Protein AF-A0A2P5F4R0-F1 (afdb_monomer_lite)

Radius of gyration: 30.34 Å; chains: 1; bounding box: 45×79×78 Å

Foldseek 3Di:
DDAEEEEDEWAQAPVTVVVVLVVQVVSVVVVHAYEYEAAPVVCVVCVVPRDPDPVRYHYDHDDDDDDPPADDPPRGPVSGDDDPDPPPPPPPPPPPDPPPDDPDDDDDDDDDD

Secondary structure (DSSP, 8-state):
-PPPEEEE---SSHHHHHHHHHHHHHHHHTT-EEEEEEEHHHHHHHHTTS-S-TTTEEEEEEPPPP-TTSPTT--SGGGSPPP-------------PPPPPPP---PPPPPP-

Organism: Trema orientale (NCBI:txid63057)

Sequence (113 aa):
MAKIHVAMFPWFAIGHITPYIHLANELTARGHKVTLLLPNKTQLHFQQHLRHYPNLLTFHPITVPRVDGLPLGAETASDVPLPPTRPARRRHRPNTRPSPRLPLRIQTPTPFL

pLDDT: mean 80.99, std 16.74, range [41.78, 97.12]

Structure (mmCIF, N/CA/C/O backbone):
data_AF-A0A2P5F4R0-F1
#
_entry.id   AF-A0A2P5F4R0-F1
#
loop_
_atom_site.group_PDB
_atom_site.id
_atom_site.type_symbol
_atom_site.label_atom_id
_atom_site.label_alt_id
_atom_site.label_comp_id
_atom_site.label_asym_id
_atom_site.label_entity_id
_atom_site.label_seq_id
_atom_site.pdbx_PDB_ins_code
_atom_site.Cartn_x
_atom_site.Cartn_y
_atom_site.Cartn_z
_atom_site.occupancy
_atom_site.B_iso_or_equiv
_atom_site.auth_seq_id
_atom_site.auth_comp_id
_atom_site.auth_asym_id
_atom_site.auth_atom_id
_atom_site.pdbx_PDB_model_num
ATOM 1 N N . MET A 1 1 ? -23.137 0.679 15.705 1.00 67.00 1 MET A N 1
ATOM 2 C CA . MET A 1 1 ? -22.884 0.323 14.289 1.00 67.00 1 MET A CA 1
ATOM 3 C C . MET A 1 1 ? -22.010 -0.920 14.231 1.00 67.00 1 MET A C 1
ATOM 5 O O . MET A 1 1 ? -21.153 -1.071 15.096 1.00 67.00 1 MET A O 1
ATOM 9 N N . ALA A 1 2 ? -22.229 -1.804 13.256 1.00 83.06 2 ALA A N 1
ATOM 10 C CA . ALA A 1 2 ? -21.396 -2.990 13.061 1.00 83.06 2 ALA A CA 1
ATOM 11 C C . ALA A 1 2 ? -19.998 -2.595 12.551 1.00 83.06 2 ALA A C 1
ATOM 13 O O . ALA A 1 2 ? -19.868 -1.736 11.677 1.00 83.06 2 ALA A O 1
ATOM 14 N N . LYS A 1 3 ? -18.947 -3.213 13.100 1.00 91.12 3 LYS A N 1
ATOM 15 C CA . LYS A 1 3 ? -17.570 -3.027 12.627 1.00 91.12 3 LYS A CA 1
ATOM 16 C C . LYS A 1 3 ? -17.278 -4.065 11.551 1.00 91.12 3 LYS A C 1
ATOM 18 O O . LYS A 1 3 ? -17.309 -5.258 11.833 1.00 91.12 3 LYS A O 1
ATOM 23 N N . ILE A 1 4 ? -16.994 -3.602 10.339 1.00 95.69 4 ILE A N 1
ATOM 24 C CA . ILE A 1 4 ? -16.607 -4.455 9.215 1.00 95.69 4 ILE A CA 1
ATOM 25 C C . ILE A 1 4 ? -15.092 -4.439 9.014 1.00 95.69 4 ILE A C 1
ATOM 27 O O . ILE A 1 4 ? -14.412 -3.469 9.369 1.00 95.69 4 ILE A O 1
ATOM 31 N N . HIS A 1 5 ? -14.579 -5.521 8.431 1.00 96.56 5 HIS A N 1
ATOM 32 C CA . HIS A 1 5 ? -13.204 -5.615 7.958 1.00 96.56 5 HIS A CA 1
ATOM 33 C C . HIS A 1 5 ? -13.217 -5.679 6.431 1.00 96.56 5 HIS A C 1
ATOM 35 O O . HIS A 1 5 ? -13.788 -6.597 5.852 1.00 96.56 5 HIS A O 1
ATOM 41 N N . VAL A 1 6 ? -12.623 -4.673 5.790 1.00 96.81 6 VAL A N 1
ATOM 42 C CA . VAL A 1 6 ? -12.597 -4.521 4.332 1.00 96.81 6 VAL A CA 1
ATOM 43 C C . VAL A 1 6 ? -11.192 -4.801 3.810 1.00 96.81 6 VAL A C 1
ATOM 45 O O . VAL A 1 6 ? -10.229 -4.179 4.258 1.00 96.81 6 VAL A O 1
ATOM 48 N N . ALA A 1 7 ? -11.072 -5.706 2.842 1.00 97.12 7 ALA A N 1
ATOM 49 C CA . ALA A 1 7 ? -9.859 -5.872 2.049 1.00 97.12 7 ALA A CA 1
ATOM 50 C C . ALA A 1 7 ? -9.993 -5.084 0.741 1.00 97.12 7 ALA A C 1
ATOM 52 O O . ALA A 1 7 ? -11.028 -5.136 0.080 1.00 97.12 7 ALA A O 1
ATOM 53 N N . MET A 1 8 ? -8.954 -4.342 0.377 1.00 97.00 8 MET A N 1
ATOM 54 C CA . MET A 1 8 ? -8.929 -3.479 -0.798 1.00 97.00 8 MET A CA 1
ATOM 55 C C . MET A 1 8 ? -7.740 -3.826 -1.689 1.00 97.00 8 MET A C 1
ATOM 57 O O . MET A 1 8 ? -6.611 -3.900 -1.207 1.00 97.00 8 MET A O 1
ATOM 61 N N . PHE A 1 9 ? -7.996 -3.983 -2.987 1.00 95.56 9 PHE A N 1
ATOM 62 C CA . PHE A 1 9 ? -6.997 -4.336 -3.997 1.00 95.56 9 PHE A CA 1
ATOM 63 C C . PHE A 1 9 ? -7.025 -3.313 -5.146 1.00 95.56 9 PHE A C 1
ATOM 65 O O . PHE A 1 9 ? -7.778 -3.488 -6.106 1.00 95.56 9 PHE A O 1
ATOM 72 N N . PRO A 1 10 ? -6.285 -2.196 -5.033 1.00 94.38 10 PRO A N 1
ATOM 73 C CA . PRO A 1 10 ? -6.217 -1.201 -6.095 1.00 94.38 10 PRO A CA 1
ATOM 74 C C . PRO A 1 10 ? -5.322 -1.667 -7.248 1.00 94.38 10 PRO A C 1
ATOM 76 O O . PRO A 1 10 ? -4.420 -2.485 -7.074 1.00 94.38 10 PRO A O 1
ATOM 79 N N . TRP A 1 11 ? -5.498 -1.053 -8.420 1.00 93.88 11 TRP A N 1
ATOM 80 C CA . TRP A 1 11 ? -4.494 -1.119 -9.485 1.00 93.88 11 TRP A CA 1
ATOM 81 C C . TRP A 1 11 ? -3.171 -0.526 -8.982 1.00 93.88 11 TRP A C 1
ATOM 83 O O . TRP A 1 11 ? -3.174 0.550 -8.380 1.00 93.88 11 TRP A O 1
ATOM 93 N N . PHE A 1 12 ? -2.037 -1.166 -9.289 1.00 92.75 12 PHE A N 1
ATOM 94 C CA . PHE A 1 12 ? -0.690 -0.726 -8.894 1.00 92.75 12 PHE A CA 1
ATOM 95 C C . PHE A 1 12 ? -0.185 0.496 -9.683 1.00 92.75 12 PHE A C 1
ATOM 97 O O . PHE A 1 12 ? 0.822 0.466 -10.386 1.00 92.75 12 PHE A O 1
ATOM 104 N N . ALA A 1 13 ? -0.927 1.594 -9.596 1.00 91.69 13 ALA A N 1
ATOM 105 C CA . ALA A 1 13 ? -0.612 2.887 -10.174 1.00 91.69 13 ALA A CA 1
ATOM 106 C C . ALA A 1 13 ? -0.892 3.950 -9.116 1.00 91.69 13 ALA A C 1
ATOM 108 O O . ALA A 1 13 ? -1.938 3.922 -8.468 1.00 91.69 13 ALA A O 1
ATOM 109 N N . ILE A 1 14 ? 0.019 4.911 -8.961 1.00 90.06 14 ILE A N 1
ATOM 110 C CA . ILE A 1 14 ? -0.055 5.935 -7.906 1.00 90.06 14 ILE A CA 1
ATOM 111 C C . ILE A 1 14 ? -1.416 6.649 -7.924 1.00 90.06 14 ILE A C 1
ATOM 113 O O . ILE A 1 14 ? -2.067 6.768 -6.890 1.00 90.06 14 ILE A O 1
ATOM 117 N N . GLY A 1 15 ? -1.905 7.021 -9.112 1.00 91.31 15 GLY A N 1
ATOM 118 C CA . GLY A 1 15 ? -3.203 7.684 -9.271 1.00 91.31 15 GLY A CA 1
ATOM 119 C C . GLY A 1 15 ? -4.422 6.845 -8.862 1.00 91.31 15 GLY A C 1
ATOM 120 O O . GLY A 1 15 ? -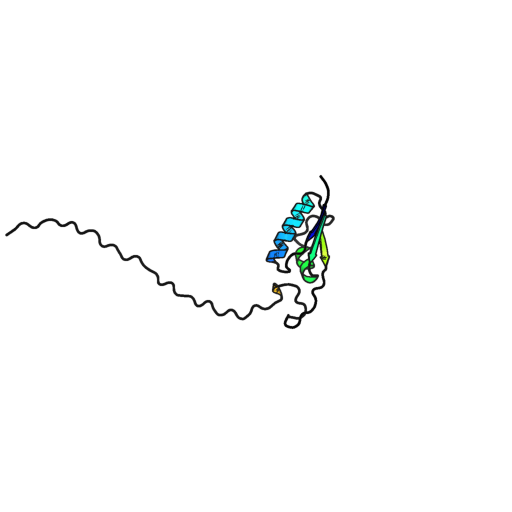5.486 7.410 -8.641 1.00 91.31 15 GLY A O 1
ATOM 121 N N . HIS A 1 16 ? -4.303 5.518 -8.757 1.00 93.12 16 HIS A N 1
ATOM 122 C CA . HIS A 1 16 ? -5.376 4.633 -8.278 1.00 93.12 16 HIS A CA 1
ATOM 123 C C . HIS A 1 16 ? -5.175 4.235 -6.812 1.00 93.12 16 HIS A C 1
ATOM 125 O O . HIS A 1 16 ? -6.148 4.077 -6.085 1.00 93.12 16 HIS A O 1
ATOM 131 N N . ILE A 1 17 ? -3.934 4.145 -6.337 1.00 93.12 17 ILE A N 1
ATOM 132 C CA . ILE A 1 17 ? -3.632 3.819 -4.939 1.00 93.12 17 ILE A CA 1
ATOM 133 C C . ILE A 1 17 ? -4.018 4.970 -4.000 1.00 93.12 17 ILE A C 1
ATOM 135 O O . ILE A 1 17 ? -4.634 4.735 -2.962 1.00 93.12 17 ILE A O 1
ATOM 139 N N . THR A 1 18 ? -3.714 6.216 -4.366 1.00 92.19 18 THR A N 1
ATOM 140 C CA . THR A 1 18 ? -4.009 7.398 -3.539 1.00 92.19 18 THR A CA 1
ATOM 141 C C . THR A 1 18 ? -5.486 7.515 -3.125 1.00 92.19 18 THR A C 1
ATOM 143 O O . THR A 1 18 ? -5.748 7.599 -1.922 1.00 92.19 18 THR A O 1
ATOM 146 N N . PRO A 1 19 ? -6.483 7.469 -4.036 1.00 94.31 19 PRO A N 1
ATOM 147 C CA . PRO A 1 19 ? -7.891 7.544 -3.634 1.00 94.31 19 PRO A CA 1
ATOM 148 C C . PRO A 1 19 ? -8.325 6.366 -2.752 1.00 94.31 19 PRO A C 1
ATOM 150 O O . PRO A 1 19 ? -9.141 6.549 -1.851 1.00 94.31 19 PRO A O 1
ATOM 153 N N . TYR A 1 20 ? -7.744 5.178 -2.945 1.00 95.06 20 TYR A N 1
ATOM 154 C CA . TYR A 1 20 ? -7.991 4.031 -2.070 1.00 95.06 20 TYR A CA 1
ATOM 155 C C . TYR A 1 20 ? -7.486 4.269 -0.646 1.00 95.06 20 TYR A C 1
ATOM 157 O O . TYR A 1 20 ? -8.166 3.903 0.309 1.00 95.06 20 TYR A O 1
ATOM 165 N N . ILE A 1 21 ? -6.332 4.919 -0.481 1.00 93.50 21 ILE A N 1
ATOM 166 C CA . ILE A 1 21 ? -5.827 5.288 0.847 1.00 93.50 21 ILE A CA 1
ATOM 167 C C . ILE A 1 21 ? -6.737 6.330 1.505 1.00 93.50 21 ILE A C 1
ATOM 169 O O . ILE A 1 21 ? -7.047 6.206 2.690 1.00 93.50 21 ILE A O 1
ATOM 173 N N . HIS A 1 22 ? -7.222 7.323 0.754 1.00 94.00 22 HIS A N 1
ATOM 174 C CA . HIS A 1 22 ? -8.195 8.286 1.280 1.00 94.00 22 HIS A CA 1
ATOM 175 C C . HIS A 1 22 ? -9.488 7.600 1.735 1.00 94.00 22 HIS A C 1
ATOM 177 O O . HIS A 1 22 ? -9.936 7.828 2.858 1.00 94.00 22 HIS A O 1
ATOM 183 N N . LEU A 1 23 ? -10.037 6.693 0.924 1.00 95.12 23 LEU A N 1
ATOM 184 C CA . LEU A 1 23 ? -11.211 5.904 1.298 1.00 95.12 23 LEU A CA 1
ATOM 185 C C . LEU A 1 23 ? -10.945 5.032 2.534 1.00 95.12 23 LEU A C 1
ATOM 187 O O . LEU A 1 23 ? -11.779 4.949 3.433 1.00 95.12 23 LEU A O 1
ATOM 191 N N . ALA A 1 24 ? -9.774 4.400 2.609 1.00 94.88 24 ALA A N 1
ATOM 192 C CA . ALA A 1 24 ? -9.380 3.598 3.757 1.00 94.88 24 ALA A CA 1
ATOM 193 C C . ALA A 1 24 ? -9.305 4.436 5.044 1.00 94.88 24 ALA A C 1
ATOM 195 O O . ALA A 1 24 ? -9.766 3.993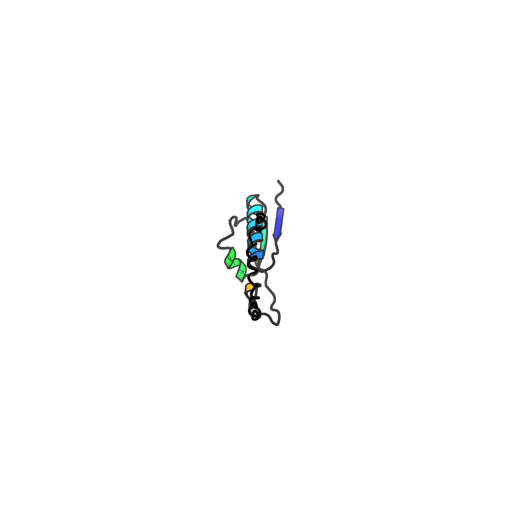 6.097 1.00 94.88 24 ALA A O 1
ATOM 196 N N . ASN A 1 25 ? -8.781 5.661 4.968 1.00 94.38 25 ASN A N 1
ATOM 197 C CA . ASN A 1 25 ? -8.759 6.589 6.098 1.00 94.38 25 ASN A CA 1
ATOM 198 C C . ASN A 1 25 ? -10.175 6.973 6.548 1.00 94.38 25 ASN A C 1
ATOM 200 O O . ASN A 1 25 ? -10.466 6.924 7.738 1.00 94.38 25 ASN A O 1
ATOM 204 N N . GLU A 1 26 ? -11.083 7.257 5.617 1.00 94.50 26 GLU A N 1
ATOM 205 C CA . GLU A 1 26 ? -12.482 7.568 5.936 1.00 94.50 26 GLU A CA 1
ATOM 206 C C . GLU A 1 26 ? -13.222 6.400 6.606 1.00 94.50 26 GLU A C 1
ATOM 208 O O . GLU A 1 26 ? -14.001 6.590 7.546 1.00 94.50 26 GLU A O 1
ATOM 213 N N . LEU A 1 27 ? -12.980 5.169 6.153 1.00 94.88 27 LEU A N 1
ATOM 214 C CA . LEU A 1 27 ? -13.569 3.977 6.767 1.00 94.88 27 LEU A CA 1
ATOM 215 C C . LEU A 1 27 ? -12.994 3.716 8.162 1.00 94.88 27 LEU A C 1
ATOM 217 O O . LEU A 1 27 ? -13.731 3.384 9.092 1.00 94.88 27 LEU A O 1
ATOM 221 N N . THR A 1 28 ? -11.684 3.886 8.325 1.00 94.69 28 THR A N 1
ATOM 222 C CA . THR A 1 28 ? -11.012 3.673 9.613 1.00 94.69 28 THR A CA 1
ATOM 223 C C . THR A 1 28 ? -11.332 4.765 10.630 1.00 94.69 28 THR A C 1
ATOM 225 O O . THR A 1 28 ? -11.515 4.442 11.803 1.00 94.69 28 THR A O 1
ATOM 228 N N . ALA A 1 29 ? -11.548 6.011 10.196 1.00 93.62 29 ALA A N 1
ATOM 229 C CA . ALA A 1 29 ? -12.073 7.092 11.035 1.00 93.62 29 ALA A CA 1
ATOM 230 C C . ALA A 1 29 ? -13.453 6.757 11.629 1.00 93.62 29 ALA A C 1
ATOM 232 O O . ALA A 1 29 ? -13.762 7.136 12.756 1.00 93.62 29 ALA A O 1
ATOM 233 N N . ARG A 1 30 ? -14.269 5.979 10.904 1.00 93.69 30 ARG A N 1
ATOM 234 C CA . ARG A 1 30 ? -15.570 5.465 11.375 1.00 93.69 30 ARG A CA 1
ATOM 235 C C . ARG A 1 30 ? -15.453 4.192 12.230 1.00 93.69 30 ARG A C 1
ATOM 237 O O . ARG A 1 30 ? -16.463 3.626 12.640 1.00 93.69 30 ARG A O 1
ATOM 244 N N . GLY A 1 31 ? -14.233 3.736 12.524 1.00 93.50 31 GLY A N 1
ATOM 245 C CA . GLY A 1 31 ? -13.963 2.572 13.371 1.00 93.50 31 GLY A CA 1
ATOM 246 C C . GLY A 1 31 ? -14.002 1.223 12.647 1.00 93.50 31 GLY A C 1
ATOM 247 O O . GLY A 1 31 ? -14.063 0.184 13.311 1.00 93.50 31 GLY A O 1
ATOM 248 N N . HIS A 1 32 ? -13.980 1.212 11.311 1.00 95.81 32 HIS A N 1
ATOM 249 C CA . HIS A 1 32 ? -13.834 -0.013 10.521 1.00 95.81 32 HIS A CA 1
ATOM 250 C C . HIS A 1 32 ? -12.366 -0.420 10.397 1.00 95.81 32 HIS A C 1
ATOM 252 O O . HIS A 1 32 ? -11.469 0.410 10.524 1.00 95.81 32 HIS A O 1
ATOM 258 N N . LYS A 1 33 ? -12.110 -1.703 10.132 1.00 96.19 33 LYS A N 1
ATOM 259 C CA . LYS A 1 33 ? -10.762 -2.199 9.837 1.00 96.19 33 LYS A CA 1
ATOM 260 C C . LYS A 1 33 ? -10.586 -2.287 8.327 1.00 96.19 33 LYS A C 1
ATOM 262 O O . LYS A 1 33 ? -11.465 -2.800 7.638 1.00 96.19 33 LYS A O 1
ATOM 267 N N . VAL A 1 34 ? -9.454 -1.823 7.811 1.00 96.81 34 VAL A N 1
ATOM 268 C CA . VAL A 1 34 ? -9.152 -1.865 6.378 1.00 96.81 34 VAL A CA 1
ATOM 269 C C . VAL A 1 34 ? -7.776 -2.474 6.152 1.00 96.81 34 VAL A C 1
ATOM 271 O O . VAL A 1 34 ? -6.808 -2.135 6.832 1.00 96.81 34 VAL A O 1
ATOM 274 N N . THR A 1 35 ? -7.682 -3.372 5.178 1.00 95.94 35 THR A N 1
ATOM 275 C CA . THR A 1 35 ? -6.422 -3.943 4.710 1.00 95.94 35 THR A CA 1
ATOM 276 C C . THR A 1 35 ? -6.219 -3.597 3.242 1.00 95.94 35 THR A C 1
ATOM 278 O O . THR A 1 35 ? -6.990 -4.034 2.394 1.00 95.94 35 THR A O 1
ATOM 281 N N . LEU A 1 36 ? -5.184 -2.813 2.947 1.00 95.00 36 LEU A N 1
ATOM 282 C CA . LEU A 1 36 ? -4.775 -2.479 1.585 1.00 95.00 36 LEU A CA 1
ATOM 283 C C . LEU A 1 36 ? -3.704 -3.453 1.112 1.00 95.00 36 LEU A C 1
ATOM 285 O O . LEU A 1 36 ? -2.637 -3.565 1.713 1.00 95.00 36 LEU A O 1
ATOM 289 N N . LEU A 1 37 ? -4.006 -4.139 0.022 1.00 95.50 37 LEU A N 1
ATOM 290 C CA . LEU A 1 37 ? -3.137 -5.093 -0.637 1.00 95.50 37 LEU A CA 1
ATOM 291 C C . LEU A 1 37 ? -2.253 -4.346 -1.647 1.00 95.50 37 LEU A C 1
ATOM 293 O O . LEU A 1 37 ? -2.748 -3.898 -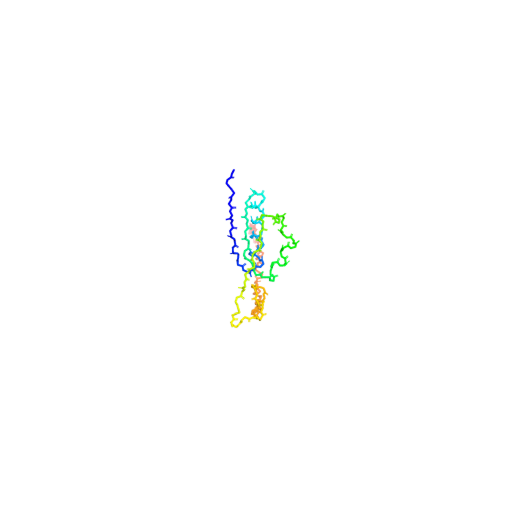2.679 1.00 95.50 37 LEU A O 1
ATOM 297 N N . LEU A 1 38 ? -0.969 -4.160 -1.333 1.00 94.38 38 LEU A N 1
ATOM 298 C CA . LEU A 1 38 ? -0.040 -3.360 -2.145 1.00 94.38 38 LEU A CA 1
ATOM 299 C C . LEU A 1 38 ? 1.324 -4.049 -2.297 1.00 94.38 38 LEU A C 1
ATOM 301 O O . LEU A 1 38 ? 1.734 -4.759 -1.378 1.00 94.38 38 LEU A O 1
ATOM 305 N N . PRO A 1 39 ? 2.066 -3.788 -3.388 1.00 92.94 39 PRO A N 1
ATOM 306 C CA . PRO A 1 39 ? 3.444 -4.244 -3.539 1.00 92.94 39 PRO A CA 1
ATOM 307 C C . PRO A 1 39 ? 4.393 -3.649 -2.495 1.00 92.94 39 PRO A C 1
ATOM 309 O O . PRO A 1 39 ? 4.168 -2.543 -1.991 1.00 92.94 39 PRO A O 1
ATOM 312 N N . ASN A 1 40 ? 5.479 -4.364 -2.197 1.00 88.12 40 ASN A N 1
ATOM 313 C CA . ASN A 1 40 ? 6.445 -4.000 -1.154 1.00 88.12 40 ASN A CA 1
ATOM 314 C C . ASN A 1 40 ? 7.043 -2.602 -1.353 1.00 88.12 40 ASN A C 1
ATOM 316 O O . ASN A 1 40 ? 7.062 -1.795 -0.421 1.00 88.12 40 ASN A O 1
ATOM 320 N N . LYS A 1 41 ? 7.499 -2.283 -2.570 1.00 85.06 41 LYS A N 1
ATOM 321 C CA . LYS A 1 41 ? 8.152 -1.001 -2.876 1.00 85.06 41 LYS A CA 1
ATOM 322 C C . LYS A 1 41 ? 7.200 0.173 -2.661 1.00 85.06 41 LYS A C 1
ATOM 324 O O . LYS A 1 41 ? 7.593 1.234 -2.180 1.00 85.06 41 LYS A O 1
ATOM 329 N N . THR A 1 42 ? 5.927 -0.027 -2.988 1.00 84.94 42 THR A N 1
ATOM 330 C CA . THR A 1 42 ? 4.898 1.009 -2.910 1.00 84.94 42 THR A CA 1
ATOM 331 C C . THR A 1 42 ? 4.448 1.285 -1.478 1.00 84.94 42 THR A C 1
ATOM 333 O O . THR A 1 42 ? 4.105 2.419 -1.147 1.00 84.94 42 THR A O 1
ATOM 336 N N . GLN A 1 43 ? 4.480 0.278 -0.602 1.00 85.06 43 GLN A N 1
ATOM 337 C CA . GLN A 1 43 ? 4.102 0.450 0.800 1.00 85.06 43 GLN A CA 1
ATOM 338 C C . GLN A 1 43 ? 4.981 1.463 1.523 1.00 85.06 43 GLN A C 1
ATOM 340 O O . GLN A 1 43 ? 4.445 2.321 2.219 1.00 85.06 43 GLN A O 1
ATOM 345 N N . LEU A 1 44 ? 6.300 1.403 1.323 1.00 81.31 44 LEU A N 1
ATOM 346 C CA . LEU A 1 44 ? 7.244 2.328 1.956 1.00 81.31 44 LEU A CA 1
ATOM 347 C C . LEU A 1 44 ? 6.916 3.788 1.626 1.00 81.31 44 LEU A C 1
ATOM 349 O O . LEU A 1 44 ? 6.965 4.645 2.504 1.00 81.31 44 LEU A O 1
ATOM 353 N N . HIS A 1 45 ? 6.498 4.051 0.386 1.00 81.25 45 HIS A N 1
ATOM 354 C CA . HIS A 1 45 ? 6.156 5.393 -0.073 1.00 81.25 45 HIS A CA 1
ATOM 355 C C . HIS A 1 45 ? 4.910 5.968 0.622 1.00 81.25 45 HIS A C 1
ATOM 357 O O . HIS A 1 45 ? 4.847 7.160 0.907 1.00 81.25 45 HIS A O 1
ATOM 363 N N . PHE A 1 46 ? 3.917 5.129 0.927 1.00 81.12 46 PHE A N 1
ATOM 364 C CA . PHE A 1 46 ? 2.627 5.588 1.455 1.00 81.12 46 PHE A CA 1
ATOM 365 C C . PHE A 1 46 ? 2.467 5.425 2.967 1.00 81.12 46 PHE A C 1
ATOM 367 O O . PHE A 1 46 ? 1.747 6.207 3.594 1.00 81.12 46 PHE A O 1
ATOM 374 N N . GLN A 1 47 ? 3.145 4.4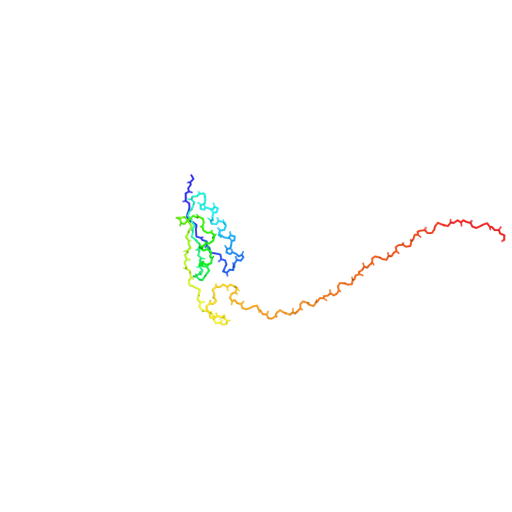43 3.565 1.00 76.12 47 GLN A N 1
ATOM 375 C CA . GLN A 1 47 ? 3.104 4.183 5.004 1.00 76.12 47 GLN A CA 1
ATOM 376 C C . GLN A 1 47 ? 3.546 5.391 5.828 1.00 76.12 47 GLN A C 1
ATOM 378 O O . GLN A 1 47 ? 2.985 5.624 6.895 1.00 76.12 47 GLN A O 1
ATOM 383 N N . GLN A 1 48 ? 4.520 6.150 5.327 1.00 69.56 48 GLN A N 1
ATOM 384 C CA . GLN A 1 48 ? 5.119 7.271 6.047 1.00 69.56 48 GLN A CA 1
ATOM 385 C C . GLN A 1 48 ? 4.255 8.539 6.029 1.00 69.56 48 GLN A C 1
ATOM 387 O O . GLN A 1 48 ? 4.351 9.343 6.951 1.00 69.56 48 GLN A O 1
ATOM 392 N N . HIS A 1 49 ? 3.401 8.718 5.015 1.00 72.00 49 HIS A N 1
ATOM 393 C CA . HIS A 1 49 ? 2.748 10.010 4.772 1.00 72.00 49 HIS A CA 1
ATOM 394 C C . HIS A 1 49 ? 1.223 9.991 4.861 1.00 72.00 49 HIS A C 1
ATOM 396 O O . HIS A 1 49 ? 0.634 11.020 5.175 1.00 72.00 49 HIS A O 1
ATOM 402 N N . LEU A 1 50 ? 0.564 8.861 4.578 1.00 76.50 50 LEU A N 1
ATOM 403 C CA . LEU A 1 50 ? -0.891 8.847 4.361 1.00 76.50 50 LEU A CA 1
ATOM 404 C C . LEU A 1 50 ? -1.669 7.946 5.330 1.00 76.50 50 LEU A C 1
ATOM 406 O O . LEU A 1 50 ? -2.886 7.806 5.194 1.00 76.50 50 LEU A O 1
ATOM 410 N N . ARG A 1 51 ? -0.997 7.317 6.302 1.00 80.31 51 ARG A N 1
ATOM 411 C CA . ARG A 1 51 ? -1.624 6.408 7.272 1.00 80.31 51 ARG A CA 1
ATOM 412 C C . ARG A 1 51 ? -1.926 7.136 8.581 1.00 80.31 51 ARG A C 1
ATOM 414 O O . ARG A 1 51 ? -1.043 7.290 9.415 1.00 80.31 51 ARG A O 1
ATOM 421 N N . HIS A 1 52 ? -3.188 7.507 8.792 1.00 81.88 52 HIS A N 1
ATOM 422 C CA . HIS A 1 52 ? -3.607 8.221 10.008 1.00 81.88 52 HIS A CA 1
ATOM 423 C C . HIS A 1 52 ? -3.961 7.289 11.180 1.00 81.88 52 HIS A C 1
ATOM 425 O O . HIS A 1 52 ? -3.764 7.648 12.337 1.00 81.88 52 HIS A O 1
ATOM 431 N N . TYR A 1 53 ? -4.449 6.073 10.898 1.00 86.12 53 TYR A N 1
ATOM 432 C CA . TYR A 1 53 ? -4.939 5.131 11.914 1.00 86.12 53 TYR A CA 1
ATOM 433 C C . TYR A 1 53 ? -4.160 3.808 11.886 1.00 86.12 53 TYR A C 1
ATOM 435 O O . TYR A 1 53 ? -4.630 2.826 11.301 1.00 86.12 53 TYR A O 1
ATOM 443 N N . PRO A 1 54 ? -2.973 3.723 12.516 1.00 80.94 54 PRO A N 1
ATOM 444 C CA . PRO A 1 54 ? -2.111 2.546 12.411 1.00 80.94 54 PRO A CA 1
ATOM 445 C C . PRO A 1 54 ? -2.747 1.257 12.952 1.00 80.94 54 PRO A C 1
ATOM 447 O O . PRO A 1 54 ? -2.466 0.173 12.452 1.00 80.94 54 PRO A O 1
ATOM 450 N N . ASN A 1 55 ? -3.668 1.355 13.907 1.00 88.44 55 ASN A N 1
ATOM 451 C CA . ASN A 1 55 ? -4.310 0.175 14.494 1.00 88.44 55 ASN A CA 1
ATOM 452 C C . ASN A 1 55 ? -5.449 -0.397 13.629 1.00 88.44 55 ASN A C 1
ATOM 454 O O . ASN A 1 55 ? -5.845 -1.545 13.820 1.00 88.44 55 ASN A O 1
ATOM 458 N N . LEU A 1 56 ? -5.986 0.392 12.691 1.00 92.12 56 LEU A N 1
ATOM 459 C CA . LEU A 1 56 ? -7.171 0.031 11.901 1.00 92.12 56 LEU A CA 1
ATOM 460 C C . LEU A 1 56 ? -6.884 -0.094 10.403 1.00 92.12 56 LEU A C 1
ATOM 462 O O . LEU A 1 56 ? -7.546 -0.883 9.731 1.00 92.12 56 LEU A O 1
ATOM 466 N N . LEU A 1 57 ? -5.899 0.645 9.887 1.00 93.88 57 LEU A N 1
ATOM 467 C CA . LEU A 1 57 ? -5.429 0.547 8.510 1.00 93.88 57 LEU A CA 1
ATOM 468 C C . LEU A 1 57 ? -4.159 -0.295 8.464 1.00 93.88 57 LEU A C 1
ATOM 470 O O . LEU A 1 57 ? -3.144 0.111 9.025 1.00 93.88 57 LEU A O 1
ATOM 474 N N . THR A 1 58 ? -4.180 -1.432 7.777 1.00 93.25 58 THR A N 1
ATOM 475 C CA . THR A 1 58 ? -3.007 -2.293 7.571 1.00 93.25 58 THR A CA 1
ATOM 476 C C . THR A 1 58 ? -2.651 -2.344 6.091 1.00 93.25 58 THR A C 1
ATOM 478 O O . THR A 1 58 ? -3.529 -2.517 5.252 1.00 93.25 58 THR A O 1
ATOM 481 N N . PHE A 1 59 ? -1.366 -2.242 5.765 1.00 93.06 59 PHE A N 1
ATOM 482 C CA . PHE A 1 59 ? -0.874 -2.558 4.427 1.00 93.06 59 PHE A CA 1
ATOM 483 C C . PHE A 1 59 ? -0.353 -3.991 4.424 1.00 93.06 59 PHE A C 1
ATOM 485 O O . PHE A 1 59 ? 0.486 -4.335 5.254 1.00 93.06 59 PHE A O 1
ATOM 492 N N . HIS A 1 60 ? -0.881 -4.824 3.534 1.00 93.56 60 HIS A N 1
ATOM 493 C CA . HIS A 1 60 ? -0.451 -6.206 3.379 1.00 93.56 60 HIS A CA 1
ATOM 494 C C . HIS A 1 60 ? 0.362 -6.347 2.089 1.00 93.56 60 HIS A C 1
ATOM 496 O O . HIS A 1 60 ? -0.127 -5.946 1.025 1.00 93.56 60 HIS A O 1
ATOM 502 N N . PRO A 1 61 ? 1.614 -6.827 2.180 1.00 93.12 61 PRO A N 1
ATOM 503 C CA . PRO A 1 61 ? 2.500 -6.916 1.032 1.00 93.12 61 PRO A CA 1
ATOM 504 C C . PRO A 1 61 ? 2.046 -8.010 0.074 1.00 93.12 61 PRO A C 1
ATOM 506 O O . PRO A 1 61 ? 1.698 -9.109 0.499 1.00 93.12 61 PRO A O 1
ATOM 509 N N . ILE A 1 62 ? 2.079 -7.710 -1.221 1.00 93.25 62 ILE A N 1
ATOM 510 C CA . ILE A 1 62 ? 1.874 -8.695 -2.282 1.00 93.25 62 ILE A CA 1
ATOM 511 C C . ILE A 1 62 ? 3.107 -8.738 -3.171 1.00 93.25 62 ILE A C 1
ATOM 513 O O . ILE A 1 62 ? 3.614 -7.707 -3.610 1.00 93.25 62 ILE A O 1
ATOM 517 N N . THR A 1 63 ? 3.573 -9.950 -3.455 1.00 91.44 63 THR A N 1
ATOM 518 C CA . THR A 1 63 ? 4.640 -10.186 -4.423 1.00 91.44 63 THR A CA 1
ATOM 519 C C . THR A 1 63 ? 4.080 -10.066 -5.834 1.00 91.44 63 THR A C 1
ATOM 521 O O . THR A 1 63 ? 3.190 -10.824 -6.220 1.00 91.44 63 THR A O 1
ATOM 524 N N . VAL A 1 64 ? 4.612 -9.127 -6.613 1.00 90.75 64 VAL A N 1
ATOM 525 C CA . VAL A 1 64 ? 4.317 -9.041 -8.046 1.00 90.75 64 VAL A CA 1
ATOM 526 C C . VAL A 1 64 ? 5.201 -10.063 -8.767 1.00 90.75 64 VAL A C 1
ATOM 528 O O . VAL A 1 64 ? 6.425 -10.008 -8.619 1.00 90.75 64 VAL A O 1
ATOM 531 N N . PRO A 1 65 ? 4.625 -11.029 -9.503 1.00 90.62 65 PRO A N 1
ATOM 532 C CA . PRO A 1 65 ? 5.420 -12.019 -10.213 1.00 90.62 65 PRO A CA 1
ATOM 533 C C . PRO A 1 65 ? 6.223 -11.355 -11.333 1.00 90.62 65 PRO A C 1
ATOM 535 O O . PRO A 1 65 ? 5.769 -10.407 -11.974 1.00 90.62 65 PRO A O 1
ATOM 538 N N . ARG A 1 66 ? 7.417 -11.889 -11.603 1.00 90.19 66 ARG A N 1
ATOM 539 C CA . ARG A 1 66 ? 8.209 -11.481 -12.764 1.00 90.19 66 ARG A CA 1
ATOM 540 C C . ARG A 1 66 ? 7.482 -11.910 -14.039 1.00 90.19 66 ARG A C 1
ATOM 542 O O . ARG A 1 66 ? 7.133 -13.078 -14.180 1.00 90.19 66 ARG A O 1
ATOM 549 N N . VAL A 1 67 ? 7.308 -10.971 -14.962 1.00 90.44 67 VAL A N 1
ATOM 550 C CA . VAL A 1 67 ? 6.711 -11.208 -16.281 1.00 90.44 67 VAL A CA 1
ATOM 551 C C . VAL A 1 67 ? 7.734 -10.847 -17.350 1.00 90.44 67 VAL A C 1
ATOM 553 O O . VAL A 1 67 ? 8.396 -9.811 -17.254 1.00 90.44 67 VAL A O 1
ATOM 556 N N . ASP A 1 68 ? 7.881 -11.703 -18.359 1.00 91.75 68 ASP A N 1
ATOM 557 C CA . ASP A 1 68 ? 8.789 -11.439 -19.471 1.00 91.75 68 ASP A CA 1
ATOM 558 C C . ASP A 1 68 ? 8.346 -10.199 -20.260 1.00 91.75 68 ASP A C 1
ATOM 560 O O . ASP A 1 68 ? 7.159 -9.957 -20.477 1.00 91.75 68 ASP A O 1
ATOM 564 N N . GLY A 1 69 ? 9.317 -9.383 -20.671 1.00 88.75 69 GLY A N 1
ATOM 565 C CA . GLY A 1 69 ? 9.071 -8.109 -21.354 1.00 88.75 69 GLY A CA 1
ATOM 566 C C . GLY A 1 69 ? 8.883 -6.901 -20.429 1.00 88.75 69 GLY A C 1
ATOM 567 O O . GLY A 1 69 ? 8.890 -5.775 -20.924 1.00 88.75 69 GLY A O 1
ATOM 568 N N . LEU A 1 70 ? 8.782 -7.093 -19.106 1.00 91.31 70 LEU A N 1
ATOM 569 C CA . LEU A 1 70 ? 8.808 -5.995 -18.134 1.00 91.31 70 LEU A CA 1
ATOM 570 C C . LEU A 1 70 ? 10.209 -5.780 -17.534 1.00 91.31 70 LEU A C 1
ATOM 572 O O . LEU A 1 70 ? 10.998 -6.727 -17.440 1.00 91.31 70 LEU A O 1
ATOM 576 N N . PRO A 1 71 ? 10.533 -4.548 -17.097 1.00 91.62 71 PRO A N 1
ATOM 577 C CA . PRO A 1 71 ? 11.770 -4.276 -16.373 1.00 91.62 71 PRO A CA 1
ATOM 578 C C . PRO A 1 71 ? 11.900 -5.113 -15.096 1.00 91.62 71 PRO A C 1
ATOM 580 O O . PRO A 1 71 ? 10.915 -5.442 -14.431 1.00 91.62 71 PRO A O 1
ATOM 583 N N . LEU A 1 72 ? 13.142 -5.424 -14.717 1.00 90.69 72 LEU A N 1
ATOM 584 C CA . LEU A 1 72 ? 13.425 -6.137 -13.475 1.00 90.69 72 LEU A CA 1
ATOM 585 C C . LEU A 1 72 ? 12.954 -5.312 -12.267 1.00 90.69 72 LEU A C 1
ATOM 587 O O . LEU A 1 72 ? 13.328 -4.151 -12.124 1.00 90.69 72 LEU A O 1
ATOM 591 N N . GLY A 1 73 ? 12.158 -5.927 -11.389 1.00 88.50 73 GLY A N 1
ATOM 592 C CA . GLY A 1 73 ? 11.630 -5.259 -10.196 1.00 88.50 73 GLY A CA 1
ATOM 593 C C . GLY A 1 73 ? 10.516 -4.246 -10.481 1.00 88.50 73 GLY A C 1
ATOM 594 O O . GLY A 1 73 ? 10.252 -3.392 -9.635 1.00 88.50 73 GLY A O 1
ATOM 595 N N . ALA A 1 74 ? 9.880 -4.314 -11.657 1.00 91.50 74 ALA A N 1
ATOM 596 C CA . ALA A 1 74 ? 8.679 -3.540 -11.942 1.00 91.50 74 ALA A CA 1
ATOM 597 C C . ALA A 1 74 ? 7.510 -4.044 -11.081 1.00 91.50 74 ALA A C 1
ATOM 599 O O . ALA A 1 74 ? 7.028 -5.161 -11.265 1.00 91.50 74 ALA A O 1
ATOM 600 N N . GLU A 1 75 ? 7.056 -3.212 -10.145 1.00 92.12 75 GLU A N 1
ATOM 601 C CA . GLU A 1 75 ? 5.916 -3.513 -9.267 1.00 92.12 75 GLU A CA 1
ATOM 602 C C . GLU A 1 75 ? 4.716 -2.602 -9.554 1.00 92.12 75 GLU A C 1
ATOM 604 O O . GLU A 1 75 ? 3.576 -2.944 -9.239 1.00 92.12 75 GLU A O 1
ATOM 609 N N . THR A 1 76 ? 4.960 -1.442 -10.163 1.00 91.81 76 THR A N 1
ATOM 610 C CA . THR A 1 76 ? 3.948 -0.435 -10.477 1.00 91.81 76 THR A CA 1
ATOM 611 C C . THR A 1 76 ? 3.954 -0.077 -11.957 1.00 91.81 76 THR A C 1
ATOM 613 O O . THR A 1 76 ? 4.959 -0.210 -12.652 1.00 91.81 76 THR A O 1
ATOM 616 N N . ALA A 1 77 ? 2.838 0.472 -12.440 1.00 91.00 77 ALA A N 1
ATOM 617 C CA . ALA A 1 77 ? 2.734 0.978 -13.809 1.00 91.00 77 ALA A CA 1
ATOM 618 C C . ALA A 1 77 ? 3.761 2.085 -14.122 1.00 91.00 77 ALA A C 1
ATOM 620 O O . ALA A 1 77 ? 4.105 2.290 -15.280 1.00 91.00 77 ALA A O 1
ATOM 621 N N . SER A 1 78 ? 4.263 2.785 -13.099 1.00 89.12 78 SER A N 1
ATOM 622 C CA . SER A 1 78 ? 5.298 3.813 -13.239 1.00 89.12 78 SER A CA 1
ATOM 623 C C . SER A 1 78 ? 6.698 3.242 -13.469 1.00 89.12 78 SER A C 1
ATOM 625 O O . SER A 1 78 ? 7.556 3.966 -13.964 1.00 89.12 78 SER A O 1
ATOM 627 N N . ASP A 1 79 ? 6.939 1.970 -13.134 1.00 90.25 79 ASP A N 1
ATOM 628 C CA . ASP A 1 79 ? 8.219 1.308 -13.406 1.00 90.25 79 ASP A CA 1
ATOM 629 C C . ASP A 1 79 ? 8.353 0.906 -14.890 1.00 90.25 79 ASP A C 1
ATOM 631 O O . ASP A 1 79 ? 9.446 0.564 -15.339 1.00 90.25 79 ASP A O 1
ATOM 635 N N . VAL A 1 80 ? 7.259 0.943 -15.665 1.00 89.81 80 VAL A N 1
ATOM 636 C CA . VAL A 1 80 ? 7.242 0.576 -17.088 1.00 89.81 80 VAL A CA 1
ATOM 637 C C . VAL A 1 80 ? 7.535 1.808 -17.958 1.00 89.81 80 VAL A C 1
ATOM 639 O O . VAL A 1 80 ? 6.793 2.792 -17.886 1.00 89.81 80 VAL A O 1
ATOM 642 N N . PRO A 1 81 ? 8.577 1.780 -18.813 1.00 86.38 81 PRO A N 1
ATOM 643 C CA . PRO A 1 81 ? 8.889 2.880 -19.714 1.00 86.38 81 PRO A CA 1
ATOM 644 C C . PRO A 1 81 ? 7.730 3.168 -20.665 1.00 86.38 81 PRO A C 1
ATOM 646 O O . PRO A 1 81 ? 7.169 2.259 -21.280 1.00 86.38 81 PRO A O 1
ATOM 649 N N . LEU A 1 82 ? 7.402 4.448 -20.832 1.00 84.44 82 LEU A N 1
ATOM 650 C CA . LEU A 1 82 ? 6.462 4.848 -21.868 1.00 84.44 82 LEU A CA 1
ATOM 651 C C . LEU A 1 82 ? 7.102 4.622 -23.244 1.00 84.44 82 LEU A C 1
ATOM 653 O O . LEU A 1 82 ? 8.276 4.959 -23.433 1.00 84.44 82 LEU A O 1
ATOM 657 N N . PRO A 1 83 ? 6.349 4.087 -24.220 1.00 80.56 83 PRO A N 1
ATOM 658 C CA . PRO A 1 83 ? 6.833 4.023 -25.587 1.00 80.56 83 PRO A CA 1
ATOM 659 C C . PRO A 1 83 ? 7.155 5.441 -26.080 1.00 80.56 83 PRO A C 1
ATOM 661 O O . PRO A 1 83 ? 6.496 6.396 -25.653 1.00 80.56 83 PRO A O 1
ATOM 664 N N . PRO A 1 84 ? 8.142 5.599 -26.980 1.00 78.25 84 PRO A N 1
ATOM 665 C CA . PRO A 1 84 ? 8.531 6.903 -27.492 1.00 78.25 84 PRO A CA 1
ATOM 666 C C . PRO A 1 84 ? 7.306 7.620 -28.055 1.00 78.25 84 PRO A C 1
ATOM 668 O O . PRO A 1 84 ? 6.694 7.198 -29.041 1.00 78.25 84 PRO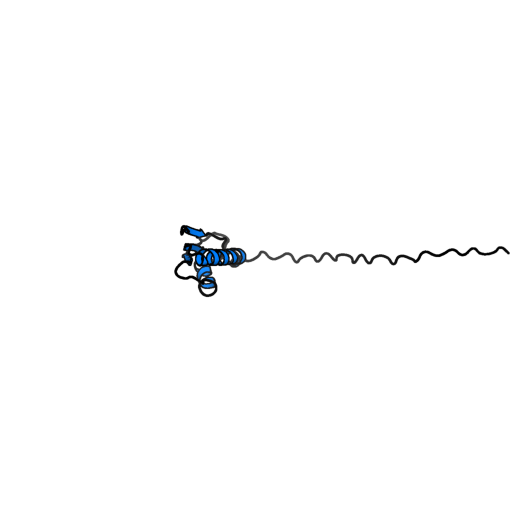 A O 1
ATOM 671 N N . THR A 1 85 ? 6.919 8.702 -27.386 1.00 68.50 85 THR A N 1
ATOM 672 C CA . THR A 1 85 ? 5.748 9.485 -27.747 1.00 68.50 85 THR A CA 1
ATOM 673 C C . THR A 1 85 ? 6.001 10.080 -29.121 1.00 68.50 85 THR A C 1
ATOM 675 O O . THR A 1 85 ? 6.906 10.898 -29.296 1.00 68.50 85 THR A O 1
ATOM 678 N N . ARG A 1 86 ? 5.205 9.690 -30.123 1.00 69.81 86 ARG A N 1
ATOM 679 C CA . ARG A 1 86 ? 5.236 10.376 -31.417 1.00 69.81 86 ARG A CA 1
ATOM 680 C C . ARG A 1 86 ? 4.919 11.847 -31.131 1.00 69.81 86 ARG A C 1
ATOM 682 O O . ARG A 1 86 ? 3.871 12.096 -30.527 1.00 69.81 86 ARG A O 1
ATOM 689 N N . PRO A 1 87 ? 5.786 12.809 -31.499 1.00 70.00 87 PRO A N 1
ATOM 690 C CA . PRO A 1 87 ? 5.563 14.202 -31.151 1.00 70.00 87 PRO A CA 1
ATOM 691 C C . PRO A 1 87 ? 4.175 14.595 -31.635 1.00 70.00 87 PRO A C 1
ATOM 693 O O . PRO A 1 87 ? 3.814 14.329 -32.789 1.00 70.00 87 PRO A O 1
ATOM 696 N N . ALA A 1 88 ? 3.375 15.160 -30.728 1.00 67.12 88 ALA A N 1
ATOM 697 C CA . ALA A 1 88 ? 2.048 15.640 -31.055 1.00 67.12 88 ALA A CA 1
ATOM 698 C C . ALA A 1 88 ? 2.215 16.616 -32.217 1.00 67.12 88 ALA A C 1
ATOM 700 O O . ALA A 1 88 ? 2.754 17.711 -32.052 1.00 67.12 88 ALA A O 1
ATOM 701 N N . ARG A 1 89 ? 1.825 16.186 -33.423 1.00 67.69 89 ARG A N 1
ATOM 702 C CA . ARG A 1 89 ? 1.874 17.040 -34.603 1.00 67.69 89 ARG A CA 1
ATOM 703 C C . ARG A 1 89 ? 0.920 18.174 -34.294 1.00 67.69 89 ARG A C 1
ATOM 705 O O . ARG A 1 89 ? -0.293 17.982 -34.359 1.00 67.69 89 ARG A O 1
ATOM 712 N N . ARG A 1 90 ? 1.477 19.318 -33.891 1.00 65.31 90 ARG A N 1
ATOM 713 C CA . ARG A 1 90 ? 0.749 20.546 -33.593 1.00 65.31 90 ARG A CA 1
ATOM 714 C C . ARG A 1 90 ? -0.008 20.884 -34.868 1.00 65.31 90 ARG A C 1
ATOM 716 O O . ARG A 1 90 ? 0.554 21.460 -35.795 1.00 65.31 90 ARG A O 1
ATOM 723 N N . ARG A 1 91 ? -1.261 20.429 -34.979 1.00 62.44 91 ARG A N 1
ATOM 724 C CA . ARG A 1 91 ? -2.148 20.875 -36.046 1.00 62.44 91 ARG A CA 1
ATOM 725 C C . ARG A 1 91 ? -2.287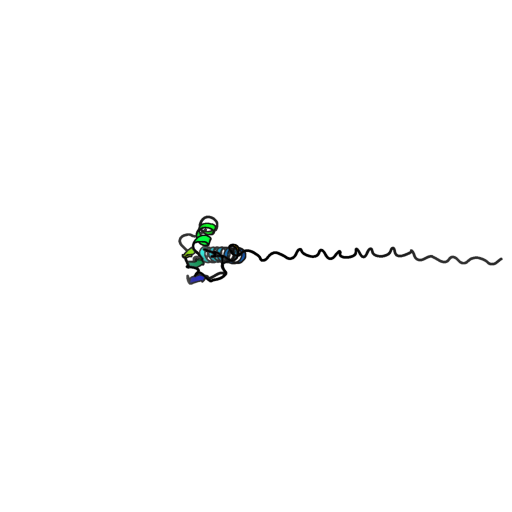 22.357 -35.779 1.00 62.44 91 ARG A C 1
ATOM 727 O O . ARG A 1 91 ? -2.883 22.751 -34.780 1.00 62.44 91 ARG A O 1
ATOM 734 N N . HIS A 1 92 ? -1.643 23.159 -36.619 1.00 58.41 92 HIS A N 1
ATOM 735 C CA . HIS A 1 92 ? -1.870 24.586 -36.655 1.00 58.41 92 HIS A CA 1
ATOM 736 C C . HIS A 1 92 ? -3.372 24.733 -36.872 1.00 58.41 92 HIS A C 1
ATOM 738 O O . HIS A 1 92 ? -3.872 24.433 -37.953 1.00 58.41 92 HIS A O 1
ATOM 744 N N . ARG A 1 93 ? -4.115 25.062 -35.813 1.00 64.56 93 ARG A N 1
ATOM 745 C CA . ARG A 1 93 ? -5.517 25.437 -35.944 1.00 64.56 93 ARG A CA 1
ATOM 746 C C . ARG A 1 93 ? -5.449 26.747 -36.731 1.00 64.56 93 ARG A C 1
ATOM 748 O O . ARG A 1 93 ? -4.818 27.683 -36.229 1.00 64.56 93 ARG A O 1
ATOM 755 N N . PRO A 1 94 ? -5.907 26.810 -37.993 1.00 60.41 94 PRO A N 1
ATOM 756 C CA . PRO A 1 94 ? -5.905 28.078 -38.695 1.00 60.41 94 PRO A CA 1
ATOM 757 C C . PRO A 1 94 ? -6.767 29.025 -37.867 1.00 60.41 94 PRO A C 1
ATOM 759 O O . PRO A 1 94 ? -7.870 28.675 -37.445 1.00 60.41 94 PRO A O 1
ATOM 762 N N . ASN A 1 95 ? -6.202 30.182 -37.544 1.00 56.09 95 ASN A N 1
ATOM 763 C CA . ASN A 1 95 ? -6.906 31.225 -36.831 1.00 56.09 95 ASN A CA 1
ATOM 764 C C . ASN A 1 95 ? -7.982 31.745 -37.788 1.00 56.09 95 ASN A C 1
ATOM 766 O O . ASN A 1 95 ? -7.686 32.559 -38.661 1.00 56.09 95 ASN A O 1
ATOM 770 N N . THR A 1 96 ? -9.207 31.231 -37.700 1.00 60.53 96 THR A N 1
ATOM 771 C CA . THR A 1 96 ? -10.348 31.841 -38.379 1.00 60.53 96 THR A CA 1
ATOM 772 C C . THR A 1 96 ? -10.621 33.164 -37.677 1.00 60.53 96 THR A C 1
ATOM 774 O O . THR A 1 96 ? -11.434 33.234 -36.757 1.00 60.53 96 THR A O 1
ATOM 777 N N . ARG A 1 97 ? -9.896 34.217 -38.079 1.00 52.16 97 ARG A N 1
ATOM 778 C CA . ARG A 1 97 ? -10.320 35.592 -37.817 1.00 52.16 97 ARG A CA 1
ATOM 779 C C . ARG A 1 97 ? -11.726 35.729 -38.407 1.00 52.16 97 ARG A C 1
ATOM 781 O O . ARG A 1 97 ? -11.888 35.425 -39.590 1.00 52.16 97 ARG A O 1
ATOM 788 N N . PRO A 1 98 ? -12.737 36.159 -37.640 1.00 54.59 98 PRO A N 1
ATOM 789 C CA . PRO A 1 98 ? -13.997 36.549 -38.247 1.00 54.59 98 PRO A CA 1
ATOM 790 C C . PRO A 1 98 ? -13.719 37.725 -39.194 1.00 54.59 98 PRO A C 1
ATOM 792 O O . PRO A 1 98 ? -13.051 38.687 -38.807 1.00 54.59 98 PRO A O 1
ATOM 795 N N . SER A 1 99 ? -14.176 37.628 -40.445 1.00 52.22 99 SER A N 1
ATOM 796 C CA . SER A 1 99 ? -14.084 38.726 -41.412 1.00 52.22 99 SER A CA 1
ATOM 797 C C . SER A 1 99 ? -14.707 39.996 -40.820 1.00 52.22 99 SER A C 1
ATOM 799 O O . SER A 1 99 ? -15.768 39.897 -40.191 1.00 52.22 99 SER A O 1
ATOM 801 N N . PRO A 1 100 ? -14.112 41.189 -41.014 1.00 49.00 100 PRO A N 1
ATOM 802 C CA . PRO A 1 100 ? -14.764 42.428 -40.617 1.00 49.00 100 PRO A CA 1
ATOM 803 C C . PRO A 1 100 ? -16.086 42.538 -41.380 1.00 49.00 100 PRO A C 1
ATOM 805 O O . PRO A 1 100 ? -16.096 42.530 -42.612 1.00 49.00 100 PRO A O 1
ATOM 808 N N . ARG A 1 101 ? -17.215 42.598 -40.666 1.00 51.25 101 ARG A N 1
ATOM 809 C CA . ARG A 1 101 ? -18.501 42.932 -41.289 1.00 51.25 101 ARG A CA 1
ATOM 810 C C . ARG A 1 101 ? -18.395 44.369 -41.795 1.00 51.25 101 ARG A C 1
ATOM 812 O O . ARG A 1 101 ? -18.164 45.276 -41.000 1.00 51.25 101 ARG A O 1
ATOM 819 N N . LEU A 1 102 ? -18.540 44.564 -43.105 1.00 50.84 102 LEU A N 1
ATOM 820 C CA . LEU A 1 102 ? -18.680 45.896 -43.692 1.00 50.84 102 LEU A CA 1
ATOM 821 C C . LEU A 1 102 ? -19.933 46.563 -43.090 1.00 50.84 102 LEU A C 1
ATOM 823 O O . LEU A 1 102 ? -20.980 45.910 -43.038 1.00 50.84 102 LEU A O 1
ATOM 827 N N . PRO A 1 103 ? -19.859 47.818 -42.614 1.00 47.78 103 PRO A N 1
ATOM 828 C CA . PRO A 1 103 ? -21.039 48.515 -42.126 1.00 47.78 103 PRO A CA 1
ATOM 829 C C . PRO A 1 103 ? -22.027 48.740 -43.277 1.00 47.78 103 PRO A C 1
ATOM 831 O O . PRO A 1 103 ? -21.641 49.062 -44.402 1.00 47.78 103 PRO A O 1
ATOM 834 N N . LEU A 1 104 ? -23.312 48.535 -42.979 1.00 51.09 104 LEU A N 1
ATOM 835 C CA . LEU A 1 104 ? -24.431 48.692 -43.903 1.00 51.09 104 LEU A CA 1
ATOM 836 C C . LEU A 1 104 ? -24.424 50.128 -44.460 1.00 51.09 104 LEU A C 1
ATOM 838 O O . LEU A 1 104 ? -24.656 51.089 -43.727 1.00 51.09 104 LEU A O 1
ATOM 842 N N . ARG A 1 105 ? -24.109 50.283 -45.750 1.00 48.72 105 ARG A N 1
ATOM 843 C CA . ARG A 1 105 ? -24.098 51.581 -46.435 1.00 48.72 105 ARG A CA 1
ATOM 844 C C . ARG A 1 105 ? -25.536 52.089 -46.548 1.00 48.72 105 ARG A C 1
ATOM 846 O O . ARG A 1 105 ? -26.315 51.563 -47.339 1.00 48.72 105 ARG A O 1
ATOM 853 N N . ILE A 1 106 ? -25.872 53.103 -45.756 1.00 48.91 106 ILE A N 1
ATOM 854 C CA . ILE A 1 106 ? -27.116 53.868 -45.885 1.00 48.91 106 ILE A CA 1
ATOM 855 C C . ILE A 1 106 ? -27.065 54.572 -47.246 1.00 48.91 106 ILE A C 1
ATOM 857 O O . ILE A 1 106 ? -26.170 55.378 -47.499 1.00 48.91 106 ILE A O 1
ATOM 861 N N . GLN A 1 107 ? -27.977 54.214 -48.149 1.00 41.78 107 GLN A N 1
ATOM 862 C CA . GLN A 1 107 ? -28.150 54.907 -49.422 1.00 41.78 107 GLN A CA 1
ATOM 863 C C . GLN A 1 107 ? -28.933 56.195 -49.160 1.00 41.78 107 GLN A C 1
ATOM 865 O O . GLN A 1 107 ? -30.083 56.139 -48.729 1.00 41.78 107 GLN A O 1
ATOM 870 N N . THR A 1 108 ? -28.325 57.348 -49.416 1.00 47.66 108 THR A N 1
ATOM 871 C CA . THR A 1 108 ? -29.059 58.601 -49.618 1.00 47.66 108 THR A CA 1
ATOM 872 C C . THR A 1 108 ? -29.288 58.804 -51.120 1.00 47.66 108 THR A C 1
ATOM 874 O O . THR A 1 108 ? -28.367 58.575 -51.909 1.00 47.66 108 THR A O 1
ATOM 877 N N . PRO A 1 109 ? -30.505 59.188 -51.547 1.00 46.97 109 PRO A N 1
ATOM 878 C CA . PRO A 1 109 ? -30.834 59.347 -52.959 1.00 46.97 109 PRO A CA 1
ATOM 879 C C . PRO A 1 109 ? -30.215 60.632 -53.524 1.00 46.97 109 PRO A C 1
ATOM 881 O O . PRO A 1 109 ? -30.231 61.684 -52.886 1.00 46.97 109 PRO A O 1
ATOM 884 N N . THR A 1 110 ? -29.655 60.537 -54.727 1.00 47.06 110 THR A N 1
ATOM 885 C CA . THR A 1 110 ? -29.072 61.657 -55.480 1.00 47.06 110 THR A CA 1
ATOM 886 C C . THR A 1 110 ? -30.181 62.385 -56.252 1.00 47.06 110 THR A C 1
ATOM 888 O O . THR A 1 110 ? -30.993 61.704 -56.880 1.00 47.06 110 THR A O 1
ATOM 891 N N . PRO A 1 111 ? -30.264 63.728 -56.236 1.00 47.59 111 PRO A N 1
ATOM 892 C CA . PRO A 1 111 ? -31.213 64.448 -57.078 1.00 47.59 111 PRO A CA 1
ATOM 893 C C . PRO A 1 111 ? -30.701 64.532 -58.524 1.00 47.59 111 PRO A C 1
ATOM 895 O O . PRO A 1 111 ? -29.504 64.680 -58.764 1.00 47.59 111 PRO A O 1
ATOM 898 N N . PHE A 1 112 ? -31.631 64.418 -59.472 1.00 45.78 112 PHE A N 1
ATOM 899 C CA . PHE A 1 112 ? -31.397 64.506 -60.911 1.00 45.78 112 PHE A CA 1
ATOM 900 C C . PHE A 1 112 ? -31.062 65.936 -61.335 1.00 45.78 112 PHE A C 1
ATOM 902 O O . PHE A 1 112 ? -31.895 66.813 -61.118 1.00 45.78 112 PHE A O 1
ATOM 909 N N . LEU A 1 113 ? -29.912 66.120 -61.990 1.00 43.88 113 LEU A N 1
ATOM 910 C CA . LEU A 1 113 ? -29.694 66.987 -63.156 1.00 43.88 113 LEU A CA 1
ATOM 911 C C . LEU A 1 113 ? -28.508 66.437 -63.959 1.00 43.88 113 LEU A C 1
ATOM 913 O O . LEU A 1 113 ? -27.485 66.096 -63.323 1.00 43.88 113 LEU A O 1
#